Protein AF-A0AAQ0QBI9-F1 (afdb_monomer_lite)

Foldseek 3Di:
DPVVVVVVVVVVVVVVVVVVVVVCVVCVVVVVVLVVVVVVVLVVVVVVQVVLVVVQVVVVAQALQSSCVVCQVVCVVVVWHWDADPVRQKIWTWDQDPPRKIKIWIWGGHPPRHIIHIQLWMWIDRPPDIFTASSVVRDTD

Radius of gyration: 23.26 Å; chains: 1; bounding box: 52×44×61 Å

Structure (mmCIF, N/CA/C/O backbone):
data_AF-A0AAQ0QBI9-F1
#
_entry.id   AF-A0AAQ0QBI9-F1
#
loop_
_atom_site.group_PDB
_atom_site.id
_atom_site.type_symbol
_atom_site.label_atom_id
_atom_site.label_alt_id
_atom_site.label_comp_id
_atom_site.label_asym_id
_atom_site.label_entity_id
_atom_site.label_seq_id
_atom_site.pdbx_PDB_ins_code
_atom_site.Cartn_x
_atom_site.Cartn_y
_atom_site.Cartn_z
_atom_site.occupancy
_atom_site.B_iso_or_equiv
_atom_site.auth_seq_id
_atom_site.auth_comp_id
_atom_site.auth_asym_id
_atom_site.auth_atom_id
_atom_site.pdbx_PDB_model_num
ATOM 1 N N . MET A 1 1 ? 36.766 30.337 -40.807 1.00 45.50 1 MET A N 1
ATOM 2 C CA . MET A 1 1 ? 36.081 29.074 -41.157 1.00 45.50 1 MET A CA 1
ATOM 3 C C . MET A 1 1 ? 36.395 28.065 -40.069 1.00 45.50 1 MET A C 1
ATOM 5 O O . MET A 1 1 ? 37.566 27.779 -39.886 1.00 45.50 1 MET A O 1
ATOM 9 N N . ASN A 1 2 ? 35.382 27.595 -39.337 1.00 55.44 2 ASN A N 1
ATOM 10 C CA . ASN A 1 2 ? 35.500 26.587 -38.270 1.00 55.44 2 ASN A CA 1
ATOM 11 C C . ASN A 1 2 ? 34.724 25.311 -38.671 1.00 55.44 2 ASN A C 1
ATOM 13 O O . ASN A 1 2 ? 33.982 24.731 -37.891 1.00 55.44 2 ASN A O 1
ATOM 17 N N . GLN A 1 3 ? 34.821 24.926 -39.949 1.00 55.28 3 GLN A N 1
ATOM 18 C CA . GLN A 1 3 ? 34.010 23.854 -40.542 1.00 55.28 3 GLN A CA 1
ATOM 19 C C . GLN A 1 3 ? 34.305 22.480 -39.921 1.00 55.28 3 GLN A C 1
ATOM 21 O O . GLN A 1 3 ? 33.387 21.686 -39.747 1.00 55.28 3 GLN A O 1
ATOM 26 N N . THR A 1 4 ? 35.548 22.248 -39.494 1.00 60.09 4 THR A N 1
ATOM 27 C CA . THR A 1 4 ? 36.000 21.004 -38.854 1.00 60.09 4 THR A CA 1
ATOM 28 C C . THR A 1 4 ? 35.297 20.741 -37.519 1.00 60.09 4 THR A C 1
ATOM 30 O O . THR A 1 4 ? 34.936 19.610 -37.227 1.00 60.09 4 THR A O 1
ATOM 33 N N . THR A 1 5 ? 35.010 21.785 -36.734 1.00 73.56 5 THR A N 1
ATOM 34 C CA . THR A 1 5 ? 34.332 21.642 -35.433 1.00 73.56 5 THR A CA 1
ATOM 35 C C . THR A 1 5 ? 32.828 21.407 -35.572 1.00 73.56 5 THR A C 1
ATOM 37 O O . THR A 1 5 ? 32.230 20.758 -34.717 1.00 73.56 5 THR A O 1
ATOM 40 N N . ASP A 1 6 ? 32.200 21.910 -36.6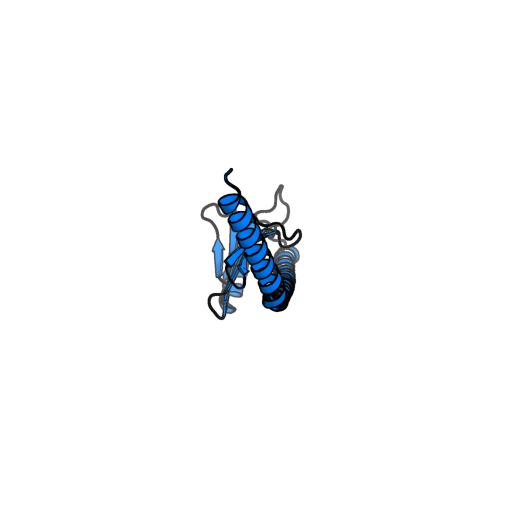38 1.00 81.06 6 ASP A N 1
ATOM 41 C CA . ASP A 1 6 ? 30.772 21.691 -36.890 1.00 81.06 6 ASP A CA 1
ATOM 42 C C . ASP A 1 6 ? 30.488 20.304 -37.479 1.00 81.06 6 ASP A C 1
ATOM 44 O O . ASP A 1 6 ? 29.453 19.713 -37.169 1.00 81.06 6 ASP A O 1
ATOM 48 N N . GLU A 1 7 ? 31.389 19.766 -38.299 1.00 85.81 7 GLU A N 1
ATOM 49 C CA . GLU A 1 7 ? 31.281 18.410 -38.845 1.00 85.81 7 GLU A CA 1
ATOM 50 C C . GLU A 1 7 ? 31.499 17.344 -37.761 1.00 85.81 7 GLU A C 1
ATOM 52 O O . GLU A 1 7 ? 30.648 16.472 -37.587 1.00 85.81 7 GLU A O 1
ATOM 57 N N . GLU A 1 8 ? 32.531 17.494 -36.923 1.00 86.44 8 GLU A N 1
ATOM 58 C CA . GLU A 1 8 ? 32.764 16.628 -35.756 1.00 86.44 8 GLU A CA 1
ATOM 59 C C . GLU A 1 8 ? 31.572 16.623 -34.784 1.00 86.44 8 GLU A C 1
ATOM 61 O O . GLU A 1 8 ? 31.177 15.577 -34.263 1.00 86.44 8 GLU A O 1
ATOM 66 N N . ARG A 1 9 ? 30.941 17.787 -34.563 1.00 86.94 9 ARG A N 1
ATOM 67 C CA . ARG A 1 9 ? 29.720 17.897 -33.746 1.00 86.94 9 ARG A CA 1
ATOM 68 C C . ARG A 1 9 ? 28.542 17.149 -34.365 1.00 86.94 9 ARG A C 1
ATOM 70 O O . ARG A 1 9 ? 27.788 16.511 -33.628 1.00 86.94 9 ARG A O 1
ATOM 77 N N . ARG A 1 10 ? 28.375 17.211 -35.691 1.00 89.94 10 ARG A N 1
ATOM 78 C CA . ARG A 1 10 ? 27.318 16.474 -36.404 1.00 89.94 10 ARG A CA 1
ATOM 79 C C . ARG A 1 10 ? 27.558 14.970 -36.357 1.00 89.94 10 ARG A C 1
ATOM 81 O O . ARG A 1 10 ? 26.618 14.235 -36.066 1.00 89.94 10 ARG A O 1
ATOM 88 N N . GLU A 1 11 ? 28.791 14.515 -36.573 1.00 91.88 11 GLU A N 1
ATOM 89 C CA . GLU A 1 11 ? 29.136 13.095 -36.458 1.00 91.88 11 GLU A CA 1
ATOM 90 C C . GLU A 1 11 ? 28.919 12.569 -35.039 1.00 91.88 11 GLU A C 1
ATOM 92 O O . GLU A 1 11 ? 28.316 11.510 -34.853 1.00 91.88 11 GLU A O 1
ATOM 97 N N . LEU A 1 12 ? 29.351 13.318 -34.021 1.00 92.62 12 LEU A N 1
ATOM 98 C CA . LEU A 1 12 ? 29.132 12.947 -32.627 1.00 92.62 12 LEU A CA 1
ATOM 99 C C . LEU A 1 12 ? 27.636 12.883 -32.291 1.00 92.62 12 LEU A C 1
ATOM 101 O O . LEU A 1 12 ? 27.202 11.954 -31.608 1.00 92.62 12 LEU A O 1
ATOM 105 N N . ALA A 1 13 ? 26.837 13.836 -32.780 1.00 93.62 13 ALA A N 1
ATOM 106 C CA . ALA A 1 13 ? 25.386 13.819 -32.609 1.00 93.62 13 ALA A CA 1
ATOM 107 C C . ALA A 1 13 ? 24.739 12.609 -33.304 1.00 93.62 13 ALA A C 1
ATOM 109 O O . ALA A 1 13 ? 23.883 11.954 -32.708 1.00 93.62 13 ALA A O 1
ATOM 110 N N . ALA A 1 14 ? 25.182 12.265 -34.517 1.00 94.31 14 ALA A N 1
ATOM 111 C CA . ALA A 1 14 ? 24.703 11.094 -35.248 1.00 94.31 14 ALA A CA 1
ATOM 112 C C . ALA A 1 14 ? 25.046 9.784 -34.518 1.00 94.31 14 ALA A C 1
ATOM 114 O O . ALA A 1 14 ? 24.166 8.946 -34.327 1.00 94.31 14 ALA A O 1
ATOM 115 N N . ARG A 1 15 ? 26.285 9.642 -34.021 1.00 94.19 15 ARG A N 1
ATOM 116 C CA . ARG A 1 15 ? 26.707 8.477 -33.222 1.00 94.19 15 ARG A CA 1
ATOM 117 C C . ARG A 1 15 ? 25.913 8.359 -31.923 1.00 94.19 15 ARG A C 1
ATOM 119 O O . ARG A 1 15 ? 25.461 7.272 -31.584 1.00 94.19 15 ARG A O 1
ATOM 126 N N . ARG A 1 16 ? 25.693 9.470 -31.210 1.00 94.00 16 ARG A N 1
ATOM 127 C CA . ARG A 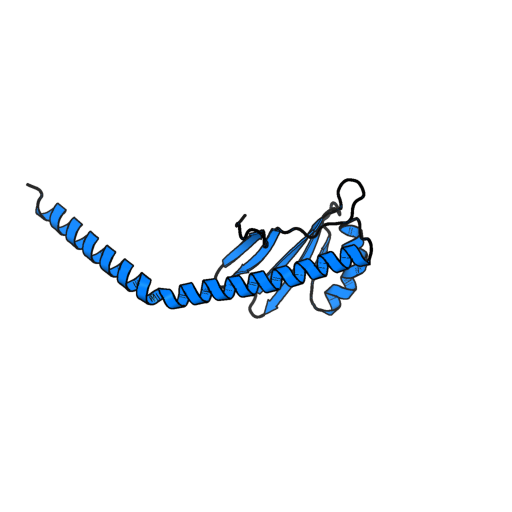1 16 ? 24.855 9.487 -29.997 1.00 94.00 16 ARG A CA 1
ATOM 128 C C . ARG A 1 16 ? 23.430 9.044 -30.297 1.00 94.00 16 ARG A C 1
ATOM 130 O O . ARG A 1 16 ? 22.893 8.231 -29.555 1.00 94.00 16 ARG A O 1
ATOM 137 N N . LYS A 1 17 ? 22.840 9.540 -31.388 1.00 95.25 17 LYS A N 1
ATOM 138 C CA . LYS A 1 17 ? 21.497 9.138 -31.812 1.00 95.25 17 LYS A CA 1
ATOM 139 C C . LYS A 1 17 ? 21.430 7.642 -32.121 1.00 95.25 17 LYS A C 1
ATOM 141 O O . LYS A 1 17 ? 20.543 6.973 -31.611 1.00 95.25 17 LYS A O 1
ATOM 146 N N . GLN A 1 18 ? 22.399 7.112 -32.868 1.00 95.19 18 GLN A N 1
ATOM 147 C CA . GLN A 1 18 ? 22.466 5.681 -33.167 1.00 95.19 18 GLN A CA 1
ATOM 148 C C . GLN A 1 18 ? 22.561 4.836 -31.888 1.00 95.19 18 GLN A C 1
ATOM 150 O O . GLN A 1 18 ? 21.814 3.875 -31.742 1.00 95.19 18 GLN A O 1
ATOM 155 N N . ILE A 1 19 ? 23.415 5.224 -30.933 1.00 94.94 19 ILE A N 1
ATOM 156 C CA . ILE A 1 19 ? 23.541 4.532 -29.640 1.00 94.94 19 ILE A CA 1
ATOM 157 C C . ILE A 1 19 ? 22.222 4.573 -28.857 1.00 94.94 19 ILE A C 1
ATOM 159 O O . ILE A 1 19 ? 21.837 3.571 -28.260 1.00 94.94 19 ILE A O 1
ATOM 163 N N . ILE A 1 20 ? 21.522 5.713 -28.849 1.00 93.06 20 ILE A N 1
ATOM 164 C CA . ILE A 1 20 ? 20.216 5.845 -28.189 1.00 93.06 20 ILE A CA 1
ATOM 165 C C . ILE A 1 20 ? 19.193 4.909 -28.839 1.00 93.06 20 ILE A C 1
ATOM 167 O O . ILE A 1 20 ? 18.525 4.168 -28.123 1.00 93.06 20 ILE A O 1
ATOM 171 N N . ASP A 1 21 ? 19.106 4.893 -30.170 1.00 94.75 21 ASP A N 1
ATOM 172 C CA . ASP A 1 21 ? 18.150 4.062 -30.909 1.00 94.75 21 ASP A CA 1
ATOM 173 C C . ASP A 1 21 ? 18.445 2.557 -30.737 1.00 94.75 21 ASP A C 1
ATOM 175 O O . ASP A 1 21 ? 17.527 1.746 -30.579 1.00 94.75 21 ASP A O 1
ATOM 179 N N . GLU A 1 22 ? 19.723 2.167 -30.739 1.00 94.81 22 GLU A N 1
ATOM 180 C CA . GLU A 1 22 ? 20.160 0.788 -30.488 1.00 94.81 22 GLU A CA 1
ATOM 181 C C . GLU A 1 22 ? 19.873 0.358 -29.047 1.00 94.81 22 GLU A C 1
ATOM 183 O O . GLU A 1 22 ? 19.312 -0.718 -28.827 1.00 94.81 22 GLU A O 1
ATOM 188 N N . ASN A 1 23 ? 20.190 1.206 -28.064 1.00 94.50 23 ASN A N 1
ATOM 189 C CA . ASN A 1 23 ? 19.892 0.931 -26.661 1.00 94.50 23 ASN A CA 1
ATOM 190 C C . ASN A 1 23 ? 18.383 0.863 -26.411 1.00 94.50 23 ASN A C 1
ATOM 192 O O . ASN A 1 23 ? 17.938 -0.047 -25.720 1.00 94.50 23 ASN A O 1
ATOM 196 N N . ALA A 1 24 ? 17.585 1.752 -27.007 1.00 92.69 24 ALA A N 1
ATOM 197 C CA . ALA A 1 24 ? 16.130 1.722 -26.880 1.00 92.69 24 ALA A CA 1
ATOM 198 C C . ALA A 1 24 ? 15.558 0.375 -27.347 1.00 92.69 24 ALA A C 1
ATOM 200 O O . ALA A 1 24 ? 14.772 -0.240 -26.633 1.00 92.69 24 ALA A O 1
ATOM 201 N N . LYS A 1 25 ? 16.016 -0.143 -28.495 1.00 94.12 25 LYS A N 1
ATOM 202 C CA . LYS A 1 25 ? 15.610 -1.473 -28.987 1.00 94.12 25 LYS A CA 1
ATOM 203 C C . LYS A 1 25 ? 16.115 -2.604 -28.097 1.00 94.12 25 LYS A C 1
ATOM 205 O O . LYS A 1 25 ? 15.382 -3.553 -27.840 1.00 94.12 25 LYS A O 1
ATOM 210 N N . LYS A 1 26 ? 17.364 -2.511 -27.635 1.00 94.88 26 LYS A N 1
ATOM 211 C CA . LYS A 1 26 ? 17.997 -3.530 -26.791 1.00 94.88 26 LYS A CA 1
ATOM 212 C C . LYS A 1 26 ? 17.316 -3.657 -25.427 1.00 94.88 26 LYS A C 1
ATOM 214 O O . LYS A 1 26 ? 17.192 -4.768 -24.922 1.00 94.88 26 LYS A O 1
ATOM 219 N N . PHE A 1 27 ? 16.894 -2.539 -24.840 1.00 94.88 27 PHE A N 1
ATOM 220 C CA . PHE A 1 27 ? 16.282 -2.497 -23.513 1.00 94.88 27 PHE A CA 1
ATOM 221 C C . PHE A 1 27 ? 14.751 -2.518 -23.533 1.00 94.88 27 PHE A C 1
ATOM 223 O O . PHE A 1 27 ? 14.169 -2.718 -22.472 1.00 94.88 27 PHE A O 1
ATOM 230 N N . ALA A 1 28 ? 14.093 -2.387 -24.691 1.00 95.25 28 ALA A N 1
ATOM 231 C CA . ALA A 1 28 ? 12.631 -2.454 -24.789 1.00 95.25 28 ALA A CA 1
ATOM 232 C C . ALA A 1 28 ? 12.022 -3.676 -24.064 1.00 95.25 28 ALA A C 1
ATOM 234 O O . ALA A 1 28 ? 11.142 -3.460 -23.236 1.00 95.25 28 ALA A O 1
ATOM 235 N N . PRO A 1 29 ? 12.536 -4.917 -24.219 1.00 96.19 29 PRO A N 1
ATOM 236 C CA . PRO A 1 29 ? 11.978 -6.065 -23.497 1.00 96.19 29 PRO A CA 1
ATOM 237 C C . PRO A 1 29 ? 12.115 -5.964 -21.972 1.00 96.19 29 PRO A C 1
ATOM 239 O O . PRO A 1 29 ? 11.245 -6.427 -21.241 1.00 96.19 29 PRO A O 1
ATOM 242 N N . LEU A 1 30 ? 13.204 -5.359 -21.481 1.00 93.88 30 LEU A N 1
ATOM 243 C CA . LEU A 1 30 ? 13.400 -5.133 -20.048 1.00 93.88 30 LEU A CA 1
ATOM 244 C C . LEU A 1 30 ? 12.418 -4.078 -19.528 1.00 93.88 30 LEU A C 1
ATOM 246 O O . LEU A 1 30 ? 11.853 -4.257 -18.456 1.00 93.88 30 LEU A O 1
ATOM 250 N N . LEU A 1 31 ? 12.196 -3.004 -20.288 1.00 92.75 31 LEU A N 1
ATOM 251 C CA . LEU A 1 31 ? 11.228 -1.965 -19.935 1.00 92.75 31 LEU A CA 1
ATOM 252 C C . LEU A 1 31 ? 9.796 -2.515 -19.911 1.00 92.75 31 LEU A C 1
ATOM 254 O O . LEU A 1 31 ? 9.062 -2.232 -18.967 1.00 92.75 31 LEU A O 1
ATOM 258 N N . ASP A 1 32 ? 9.432 -3.346 -20.890 1.00 96.12 32 ASP A N 1
ATOM 259 C CA . ASP A 1 32 ? 8.131 -4.023 -20.933 1.00 96.12 32 ASP A CA 1
ATOM 260 C C . ASP A 1 32 ? 7.956 -4.960 -19.728 1.00 96.12 32 ASP A C 1
ATOM 262 O O . ASP A 1 32 ? 6.918 -4.935 -19.065 1.00 96.12 32 ASP A O 1
ATOM 266 N N . TYR A 1 33 ? 8.994 -5.737 -19.395 1.00 95.44 33 TYR A N 1
ATOM 267 C CA . TYR A 1 33 ? 9.010 -6.587 -18.202 1.00 95.44 33 TYR A CA 1
ATOM 268 C C . TYR A 1 33 ? 8.821 -5.773 -16.917 1.00 95.44 33 TYR A C 1
ATOM 270 O O . TYR A 1 33 ? 7.972 -6.112 -16.097 1.00 95.44 33 TYR A O 1
ATOM 278 N N . MET A 1 34 ? 9.567 -4.677 -16.750 1.00 93.75 34 MET A N 1
ATOM 279 C CA . MET A 1 34 ? 9.462 -3.811 -15.572 1.00 93.75 34 MET A CA 1
ATOM 280 C C . MET A 1 34 ? 8.068 -3.189 -15.443 1.00 93.75 34 MET A C 1
ATOM 282 O O . MET A 1 34 ? 7.514 -3.140 -14.346 1.00 93.75 34 MET A O 1
ATOM 286 N N . ALA A 1 35 ? 7.480 -2.740 -16.556 1.00 93.62 35 ALA A N 1
ATOM 287 C CA . ALA A 1 35 ? 6.135 -2.176 -16.567 1.00 93.62 35 ALA A CA 1
ATOM 288 C C . ALA A 1 35 ? 5.075 -3.221 -16.186 1.00 93.62 35 ALA A C 1
ATOM 290 O O . ALA A 1 35 ? 4.181 -2.930 -15.387 1.00 93.62 35 ALA A O 1
ATOM 291 N N . GLN A 1 36 ? 5.191 -4.440 -16.721 1.00 96.25 36 GLN A N 1
ATOM 292 C CA . GLN A 1 36 ? 4.281 -5.536 -16.401 1.00 96.25 36 GLN A CA 1
ATOM 293 C C . GLN A 1 36 ? 4.420 -5.976 -14.939 1.00 96.25 36 GLN A C 1
ATOM 295 O O . GLN A 1 36 ? 3.411 -6.071 -14.244 1.00 96.25 36 GLN A O 1
ATOM 300 N N . HIS A 1 37 ? 5.650 -6.157 -14.452 1.00 94.25 37 HIS A N 1
ATOM 301 C CA . HIS A 1 37 ? 5.921 -6.500 -13.057 1.00 94.25 37 HIS A CA 1
ATOM 302 C C . HIS A 1 37 ? 5.306 -5.469 -12.109 1.00 94.25 37 HIS A C 1
ATOM 304 O O . HIS A 1 37 ? 4.527 -5.815 -11.227 1.00 94.25 37 HIS A O 1
ATOM 310 N N . ARG A 1 38 ? 5.568 -4.176 -12.344 1.00 94.75 38 ARG A N 1
ATOM 311 C CA . ARG A 1 38 ? 5.003 -3.102 -11.519 1.00 94.75 38 ARG A CA 1
ATOM 312 C C . ARG A 1 38 ? 3.475 -3.111 -11.531 1.00 94.75 38 ARG A C 1
ATOM 314 O O . ARG A 1 38 ? 2.857 -2.882 -10.495 1.00 94.75 38 ARG A O 1
ATOM 321 N N . LYS A 1 39 ? 2.847 -3.387 -12.678 1.00 95.88 39 LYS A N 1
ATOM 322 C CA . LYS A 1 39 ? 1.386 -3.508 -12.766 1.00 95.88 39 LYS A CA 1
ATOM 323 C C . LYS A 1 39 ? 0.860 -4.641 -11.879 1.00 95.88 39 LYS A C 1
ATOM 325 O O . LYS A 1 39 ? -0.106 -4.426 -11.151 1.00 95.88 39 LYS A O 1
ATOM 330 N N . GLU A 1 40 ? 1.495 -5.809 -11.919 1.00 95.62 40 GLU A N 1
ATOM 331 C CA . GLU A 1 40 ? 1.123 -6.973 -11.103 1.00 95.62 40 GLU A CA 1
ATOM 332 C C . GLU A 1 40 ? 1.323 -6.710 -9.604 1.00 95.62 40 GLU A C 1
ATOM 334 O O . GLU A 1 40 ? 0.424 -6.997 -8.809 1.00 95.62 40 GLU A O 1
ATOM 339 N N . THR A 1 41 ? 2.441 -6.080 -9.224 1.00 94.94 41 THR A N 1
ATOM 340 C CA . THR A 1 41 ? 2.701 -5.645 -7.844 1.00 94.94 41 THR A CA 1
ATOM 341 C C . THR A 1 41 ? 1.601 -4.705 -7.351 1.00 94.94 41 THR A C 1
ATOM 343 O O . THR A 1 41 ? 0.979 -4.971 -6.324 1.00 94.94 41 THR A O 1
ATOM 346 N N . LEU A 1 42 ? 1.272 -3.656 -8.114 1.00 96.81 42 LEU A N 1
ATOM 347 C CA . LEU A 1 42 ? 0.222 -2.700 -7.738 1.00 96.81 42 LEU A CA 1
ATOM 348 C C . LEU A 1 42 ? -1.164 -3.354 -7.646 1.00 96.81 42 LEU A C 1
ATOM 350 O O . LEU A 1 42 ? -1.967 -2.989 -6.788 1.00 96.81 42 LEU A O 1
ATOM 354 N N . GLU A 1 43 ? -1.476 -4.327 -8.506 1.00 98.00 43 GLU A N 1
ATOM 355 C CA . GLU A 1 43 ? -2.722 -5.092 -8.401 1.00 98.00 43 GLU A CA 1
ATOM 356 C C . GLU A 1 43 ? -2.796 -5.907 -7.107 1.00 98.00 43 GLU A C 1
ATOM 358 O O . GLU A 1 43 ? -3.861 -5.961 -6.486 1.00 98.00 43 GLU A O 1
ATOM 363 N N . LEU A 1 44 ? -1.691 -6.521 -6.681 1.00 96.75 44 LEU A N 1
ATOM 364 C CA . LEU A 1 44 ? -1.640 -7.248 -5.417 1.00 96.75 44 LEU A CA 1
ATOM 365 C C . LEU A 1 44 ? -1.754 -6.298 -4.219 1.00 96.75 44 LEU A C 1
ATOM 367 O O . LEU A 1 44 ? -2.526 -6.575 -3.298 1.00 96.75 44 LEU A O 1
ATOM 371 N N . MET A 1 45 ? -1.079 -5.149 -4.272 1.00 97.50 45 MET A N 1
ATOM 372 C CA . MET A 1 45 ? -1.160 -4.127 -3.228 1.00 97.50 45 MET A CA 1
ATOM 373 C C . MET A 1 45 ? -2.588 -3.604 -3.046 1.00 97.50 45 MET A C 1
ATOM 375 O O . MET A 1 45 ? -3.080 -3.510 -1.924 1.00 97.50 45 MET A O 1
ATOM 379 N N . ARG A 1 46 ? -3.321 -3.369 -4.144 1.00 98.56 46 ARG A N 1
ATOM 380 C CA . ARG A 1 46 ? -4.748 -2.994 -4.088 1.00 98.56 46 ARG A CA 1
ATOM 381 C C . ARG A 1 46 ? -5.617 -4.064 -3.427 1.00 98.56 46 ARG A C 1
ATOM 383 O O . ARG A 1 46 ? -6.567 -3.723 -2.730 1.00 98.56 46 ARG A O 1
ATOM 390 N N . ARG A 1 47 ? -5.314 -5.355 -3.621 1.00 98.44 47 ARG A N 1
ATOM 391 C CA . ARG A 1 47 ? -6.041 -6.446 -2.942 1.00 98.44 47 ARG A CA 1
ATOM 392 C C . ARG A 1 47 ? -5.764 -6.451 -1.440 1.00 98.44 47 ARG A C 1
ATOM 394 O O . ARG A 1 47 ? -6.696 -6.654 -0.668 1.00 98.44 47 ARG A O 1
ATOM 401 N N . ARG A 1 48 ? -4.512 -6.219 -1.028 1.00 97.69 48 ARG A N 1
ATOM 402 C CA . ARG A 1 48 ? -4.148 -6.109 0.395 1.00 97.69 48 ARG A CA 1
ATOM 403 C C . ARG A 1 48 ? -4.787 -4.884 1.043 1.00 97.69 48 ARG A C 1
ATOM 405 O O . ARG A 1 48 ? -5.399 -5.027 2.095 1.00 97.69 48 ARG A O 1
ATOM 412 N N . HIS A 1 49 ? -4.737 -3.730 0.377 1.00 98.50 49 HIS A N 1
ATOM 413 C CA . HIS A 1 49 ? -5.439 -2.512 0.796 1.00 98.50 49 HIS A CA 1
ATOM 414 C C . HIS A 1 49 ? -6.930 -2.785 1.029 1.00 98.50 49 HIS A C 1
ATOM 416 O O . HIS A 1 49 ? -7.417 -2.587 2.140 1.00 98.50 49 HIS A O 1
ATOM 422 N N . ALA A 1 50 ? -7.618 -3.364 0.039 1.00 98.62 50 ALA A N 1
ATOM 423 C CA . ALA A 1 50 ? -9.034 -3.707 0.157 1.00 98.62 50 ALA A CA 1
ATOM 424 C C . ALA A 1 50 ? -9.318 -4.675 1.319 1.00 98.62 50 ALA A C 1
ATOM 426 O O . ALA A 1 50 ? -10.317 -4.518 2.018 1.00 98.62 50 ALA A O 1
ATOM 427 N N . TYR A 1 51 ? -8.434 -5.649 1.560 1.00 98.50 51 TYR A N 1
ATOM 428 C CA . TYR A 1 51 ? -8.538 -6.548 2.710 1.00 98.50 51 TYR A CA 1
ATOM 429 C C . TYR A 1 51 ? -8.412 -5.797 4.044 1.00 98.50 51 TYR A C 1
ATOM 431 O O . TYR A 1 51 ? -9.221 -6.010 4.944 1.00 98.50 51 TYR A O 1
ATOM 439 N N . TYR A 1 52 ? -7.454 -4.879 4.181 1.00 98.50 52 TYR A N 1
ATOM 440 C CA . TYR A 1 52 ? -7.313 -4.066 5.393 1.00 98.50 52 TYR A CA 1
ATOM 441 C C . TYR A 1 52 ? -8.518 -3.140 5.609 1.00 98.50 52 TYR A C 1
ATOM 443 O O . TYR A 1 52 ? -9.013 -3.030 6.730 1.00 98.50 52 TYR A O 1
ATOM 451 N N . THR A 1 53 ? -9.056 -2.546 4.540 1.00 98.62 53 THR A N 1
ATOM 452 C CA . THR A 1 53 ? -10.305 -1.769 4.593 1.00 98.62 53 THR A CA 1
ATOM 453 C C . THR A 1 53 ? -11.489 -2.634 5.022 1.00 98.62 53 THR A C 1
ATOM 455 O O . THR A 1 53 ? -12.330 -2.190 5.808 1.00 98.62 53 THR A O 1
ATOM 458 N N . GLN A 1 54 ? -11.552 -3.882 4.552 1.00 98.62 54 GLN A N 1
ATOM 459 C CA . GLN A 1 54 ? -12.578 -4.824 4.980 1.00 98.62 54 GLN A CA 1
ATOM 460 C C . GLN A 1 54 ? -12.460 -5.128 6.480 1.00 98.62 54 GLN A C 1
ATOM 462 O O . GLN A 1 54 ? -13.470 -5.077 7.172 1.00 98.62 54 GLN A O 1
ATOM 467 N N . LEU A 1 55 ? -11.252 -5.370 7.007 1.00 98.50 55 LEU A N 1
ATOM 468 C CA . LEU A 1 55 ? -11.048 -5.586 8.447 1.00 98.50 55 LEU A CA 1
ATOM 469 C C . LEU A 1 55 ? -11.569 -4.413 9.288 1.00 98.50 55 LEU A C 1
ATOM 471 O O . LEU A 1 55 ? -12.232 -4.631 10.299 1.00 98.50 55 LEU A O 1
ATOM 475 N N . ILE A 1 56 ? -11.301 -3.180 8.852 1.00 98.56 56 ILE A N 1
ATOM 476 C CA . ILE A 1 56 ? -11.816 -1.968 9.501 1.00 98.56 56 ILE A CA 1
ATOM 477 C C . ILE A 1 56 ? -13.346 -1.940 9.475 1.00 98.56 56 ILE A C 1
ATOM 479 O O . ILE A 1 56 ? -13.970 -1.696 10.504 1.00 98.56 56 ILE A O 1
ATOM 483 N N . THR A 1 57 ? -13.941 -2.200 8.309 1.00 98.31 57 THR A N 1
ATOM 484 C CA . THR A 1 57 ? -15.394 -2.125 8.108 1.00 98.31 57 THR A CA 1
ATOM 485 C C . THR A 1 57 ? -16.125 -3.195 8.915 1.00 98.31 57 THR A C 1
ATOM 487 O O . THR A 1 57 ? -17.058 -2.879 9.647 1.00 98.31 57 THR A O 1
ATOM 490 N N . ASP A 1 58 ? -15.674 -4.447 8.831 1.00 98.38 58 ASP A N 1
ATOM 491 C CA . ASP A 1 58 ? -16.308 -5.598 9.481 1.00 98.38 58 ASP A CA 1
ATOM 492 C C . ASP A 1 58 ? -16.261 -5.496 11.016 1.00 98.38 58 ASP A C 1
ATOM 494 O O . ASP A 1 58 ? -17.140 -6.020 11.702 1.00 98.38 58 ASP A O 1
ATOM 498 N N . ALA A 1 59 ? -15.239 -4.830 11.564 1.00 98.00 59 ALA A N 1
ATOM 499 C CA . ALA A 1 59 ? -15.069 -4.627 13.001 1.00 98.00 59 ALA A CA 1
ATOM 500 C C . ALA A 1 59 ? -15.436 -3.210 13.483 1.00 98.00 59 ALA A C 1
ATOM 502 O O . ALA A 1 59 ? -15.201 -2.910 14.655 1.00 98.00 59 ALA A O 1
ATOM 503 N N . GLU A 1 60 ? -15.994 -2.366 12.606 1.00 97.88 60 GLU A N 1
ATOM 504 C CA . GLU A 1 60 ? -16.382 -0.972 12.877 1.00 97.88 60 GLU A CA 1
ATOM 505 C C . GLU A 1 60 ? -15.269 -0.141 13.554 1.00 97.88 60 GLU A C 1
ATOM 507 O O . GLU A 1 60 ? -15.515 0.627 14.484 1.00 97.88 60 GLU A O 1
ATOM 512 N N . ILE A 1 61 ? -14.023 -0.307 13.096 1.00 98.31 61 ILE A N 1
ATOM 513 C CA . ILE A 1 61 ? -12.844 0.359 13.668 1.00 98.31 61 ILE A CA 1
ATOM 514 C C . ILE A 1 61 ? -12.848 1.850 13.326 1.00 98.31 61 ILE A C 1
ATOM 516 O O . ILE A 1 61 ? -12.947 2.218 12.155 1.00 98.31 61 ILE A O 1
ATOM 520 N N . LYS A 1 62 ? -12.675 2.712 14.332 1.00 97.75 62 LYS A N 1
ATOM 521 C CA . LYS A 1 62 ? -12.680 4.176 14.170 1.00 97.75 62 LYS A CA 1
ATOM 522 C C . LYS A 1 62 ? -11.297 4.811 14.244 1.00 97.75 62 LYS A C 1
ATOM 524 O O . LYS A 1 62 ? -11.091 5.884 13.683 1.00 97.75 62 LYS A O 1
ATOM 529 N N . THR A 1 63 ? -10.350 4.172 14.929 1.00 98.25 63 THR A N 1
ATOM 530 C CA . THR A 1 63 ? -9.013 4.745 15.157 1.00 98.25 63 THR A CA 1
ATOM 531 C C . THR A 1 63 ? -7.881 3.807 14.758 1.00 98.25 63 THR A C 1
ATOM 533 O O . THR A 1 63 ? -8.021 2.579 14.761 1.00 98.25 63 THR A O 1
ATOM 536 N N . ALA A 1 64 ? -6.719 4.390 14.466 1.00 98.19 64 ALA A N 1
ATOM 537 C CA . ALA A 1 64 ? -5.489 3.648 14.224 1.00 98.19 64 ALA A CA 1
ATOM 538 C C . ALA A 1 64 ? -5.055 2.836 15.460 1.00 98.19 64 ALA A C 1
ATOM 540 O O . ALA A 1 64 ? -4.554 1.717 15.323 1.00 98.19 64 ALA A O 1
ATOM 541 N N . GLU A 1 65 ? -5.281 3.366 16.668 1.00 98.38 65 GLU A N 1
ATOM 542 C CA . GLU A 1 65 ? -5.028 2.651 17.925 1.00 98.38 65 GLU A CA 1
ATOM 543 C C . GLU A 1 65 ? -5.918 1.409 18.060 1.00 98.38 65 GLU A C 1
ATOM 545 O O . GLU A 1 65 ? -5.414 0.328 18.361 1.00 98.38 65 GLU A O 1
ATOM 550 N N . GLU A 1 66 ? -7.219 1.522 17.778 1.00 98.31 66 GLU A N 1
ATOM 551 C CA . GLU A 1 66 ? -8.137 0.377 17.795 1.00 98.31 66 GLU A CA 1
ATOM 552 C C . GLU A 1 66 ? -7.731 -0.701 16.785 1.00 98.31 66 GLU A C 1
ATOM 554 O O . GLU A 1 66 ? -7.750 -1.891 17.118 1.00 98.31 66 GLU A O 1
ATOM 559 N N . PHE A 1 67 ? -7.330 -0.299 15.573 1.00 98.62 67 PHE A N 1
ATOM 560 C CA . PHE A 1 67 ? -6.819 -1.226 14.563 1.00 98.62 67 PHE A CA 1
ATOM 561 C C . PHE A 1 67 ? -5.585 -1.977 15.081 1.00 98.62 67 PHE A C 1
ATOM 563 O O . PHE A 1 67 ? -5.538 -3.210 15.043 1.00 98.62 67 PHE A O 1
ATOM 570 N N . TYR A 1 68 ? -4.605 -1.240 15.611 1.00 98.69 68 TYR A N 1
ATOM 571 C CA . TYR A 1 68 ? -3.378 -1.808 16.162 1.00 98.69 68 TYR A CA 1
ATOM 572 C C . TYR A 1 68 ? -3.670 -2.794 17.298 1.00 98.69 68 TYR A C 1
ATOM 574 O O . TYR A 1 68 ? -3.234 -3.945 17.246 1.00 98.69 68 TYR A O 1
ATOM 582 N N . GLU A 1 69 ? -4.438 -2.375 18.306 1.00 98.44 69 GLU A N 1
ATOM 583 C CA . GLU A 1 69 ? -4.736 -3.194 19.483 1.00 98.44 69 GLU A CA 1
ATOM 584 C C . GLU A 1 69 ? -5.485 -4.478 19.118 1.00 98.44 69 GLU A C 1
ATOM 586 O O . GLU A 1 69 ? -5.220 -5.540 19.687 1.00 98.44 69 GLU A O 1
ATOM 591 N N . ARG A 1 70 ? -6.390 -4.400 18.137 1.00 98.44 70 ARG A N 1
ATOM 592 C CA . ARG A 1 70 ? -7.189 -5.546 17.705 1.00 98.44 70 ARG A CA 1
ATOM 593 C C . ARG A 1 70 ? -6.401 -6.548 16.868 1.00 98.44 70 ARG A C 1
ATOM 595 O O . ARG A 1 70 ? -6.619 -7.752 17.012 1.00 98.44 70 ARG A O 1
ATOM 602 N N . TYR A 1 71 ? -5.515 -6.073 15.994 1.00 98.31 71 TYR A N 1
ATOM 603 C CA . TYR A 1 71 ? -4.911 -6.912 14.957 1.00 98.31 71 TYR A CA 1
ATOM 604 C C . TYR A 1 71 ? -3.417 -7.196 15.131 1.00 98.31 71 TYR A C 1
ATOM 606 O O . TYR A 1 71 ? -2.923 -8.093 14.447 1.00 98.31 71 TYR A O 1
ATOM 614 N N . ARG A 1 72 ? -2.694 -6.532 16.049 1.00 97.69 72 ARG A N 1
ATOM 615 C CA . ARG A 1 72 ? -1.230 -6.701 16.184 1.00 97.69 72 ARG A CA 1
ATOM 616 C C . ARG A 1 72 ? -0.781 -8.155 16.339 1.00 97.69 72 ARG A C 1
ATOM 618 O O . ARG A 1 72 ? 0.146 -8.571 15.657 1.00 97.69 72 ARG A O 1
ATOM 625 N N . GLU A 1 73 ? -1.466 -8.944 17.167 1.00 97.69 73 GLU A N 1
ATOM 626 C CA . GLU A 1 73 ? -1.103 -10.348 17.400 1.00 97.69 73 GLU A CA 1
ATOM 627 C C . GLU A 1 73 ? -1.432 -11.194 16.168 1.00 97.69 73 GLU A C 1
ATOM 629 O O . GLU A 1 73 ? -0.661 -12.064 15.772 1.00 97.69 73 GLU A O 1
ATOM 634 N N . HIS A 1 74 ? -2.564 -10.905 15.518 1.00 96.75 74 HIS A N 1
ATOM 635 C CA . HIS A 1 74 ? -2.987 -11.614 14.317 1.00 96.75 74 HIS A CA 1
ATOM 636 C C . HIS A 1 74 ? -2.024 -11.392 13.152 1.00 96.75 74 HIS A C 1
ATOM 638 O O . HIS A 1 74 ? -1.635 -12.347 12.491 1.00 96.75 74 HIS A O 1
ATOM 644 N N . PHE A 1 75 ? -1.604 -10.148 12.929 1.00 97.62 75 PHE A N 1
ATOM 645 C CA . PHE A 1 75 ? -0.656 -9.792 11.877 1.00 97.62 75 PHE A C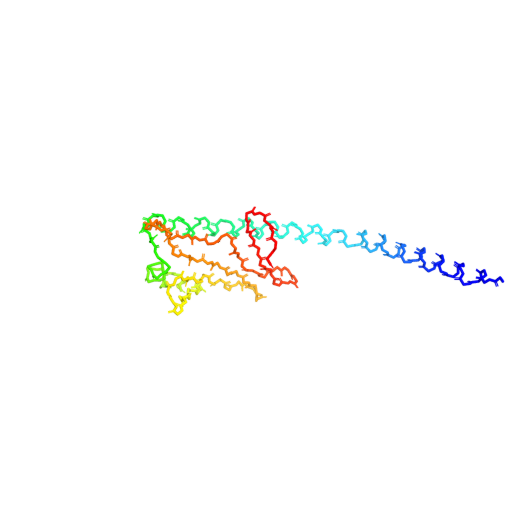A 1
ATOM 646 C C . PHE A 1 75 ? 0.737 -10.354 12.173 1.00 97.62 75 PHE A C 1
ATOM 648 O O . PHE A 1 75 ? 1.367 -10.924 11.279 1.00 97.62 75 PHE A O 1
ATOM 655 N N . LEU A 1 76 ? 1.171 -10.303 13.438 1.00 96.38 76 LEU A N 1
ATOM 656 C CA . LEU A 1 76 ? 2.457 -10.851 13.862 1.00 96.38 76 LEU A CA 1
ATOM 657 C C . LEU A 1 76 ? 2.563 -12.362 13.605 1.00 96.38 76 LEU A C 1
ATOM 659 O O . LEU A 1 76 ? 3.632 -12.829 13.214 1.00 96.38 76 LEU A O 1
ATOM 663 N N . MET A 1 77 ? 1.467 -13.123 13.749 1.00 96.88 77 MET A N 1
ATOM 664 C CA . MET A 1 77 ? 1.446 -14.559 13.419 1.00 96.88 77 MET A CA 1
ATOM 665 C C . MET A 1 77 ? 1.792 -14.854 11.952 1.00 96.88 77 MET A C 1
ATOM 667 O O . MET A 1 77 ? 2.286 -15.941 11.657 1.00 96.88 77 MET A O 1
ATOM 671 N N . TYR A 1 78 ? 1.572 -13.899 11.048 1.00 93.88 78 TYR A N 1
ATOM 672 C CA . TYR A 1 78 ? 1.926 -14.005 9.630 1.00 93.88 78 TYR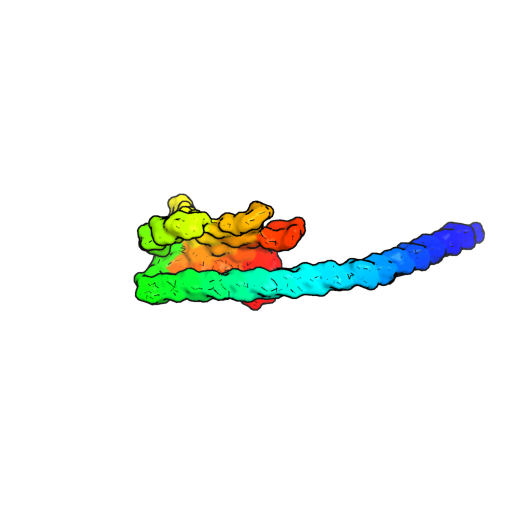 A CA 1
ATOM 673 C C . TYR A 1 78 ? 3.215 -13.254 9.274 1.00 93.88 78 TYR A C 1
ATOM 675 O O . TYR A 1 78 ? 3.499 -13.052 8.098 1.00 93.88 78 TYR A O 1
ATOM 683 N N . GLY A 1 79 ? 3.995 -12.821 10.271 1.00 94.00 79 GLY A N 1
ATOM 684 C CA . GLY A 1 79 ? 5.234 -12.069 10.059 1.00 94.00 79 GLY A CA 1
ATOM 685 C C . GLY A 1 79 ? 5.028 -10.605 9.657 1.00 94.00 79 GLY A C 1
ATOM 686 O O . GLY A 1 79 ? 6.002 -9.924 9.347 1.00 94.00 79 GLY A O 1
ATOM 687 N N . ILE A 1 80 ? 3.791 -10.101 9.698 1.00 97.00 80 ILE A N 1
ATOM 688 C CA . ILE A 1 80 ? 3.466 -8.712 9.367 1.00 97.00 80 ILE A CA 1
ATOM 689 C C . ILE A 1 80 ? 3.575 -7.869 10.637 1.00 97.00 80 ILE A C 1
ATOM 691 O O . ILE A 1 80 ? 2.969 -8.181 11.665 1.00 97.00 80 ILE A O 1
ATOM 695 N N . LYS A 1 81 ? 4.347 -6.784 10.582 1.00 97.25 81 LYS A N 1
ATOM 696 C CA . LYS A 1 81 ? 4.581 -5.915 11.738 1.00 97.25 81 LYS A CA 1
ATOM 697 C C . LYS A 1 81 ? 3.628 -4.731 11.694 1.00 97.25 81 LYS A C 1
ATOM 699 O O . LYS A 1 81 ? 3.682 -3.927 10.768 1.00 97.25 81 LYS A O 1
ATOM 704 N N . LEU A 1 82 ? 2.802 -4.590 12.726 1.00 98.38 82 LEU A N 1
ATOM 705 C CA . LEU A 1 82 ? 2.073 -3.349 12.967 1.00 98.38 82 LEU A CA 1
ATOM 706 C C . LEU A 1 82 ? 2.894 -2.426 13.865 1.00 98.38 82 LEU A C 1
ATOM 708 O O . LEU A 1 82 ? 3.497 -2.888 14.836 1.00 98.38 82 LEU A O 1
ATOM 712 N N . LYS A 1 83 ? 2.898 -1.124 13.573 1.00 97.81 83 LYS A N 1
ATOM 713 C CA . LYS A 1 83 ? 3.532 -0.119 14.434 1.00 97.81 83 LYS A CA 1
ATOM 714 C C . LYS A 1 83 ? 2.632 1.099 14.578 1.00 97.81 83 LYS A C 1
ATOM 716 O O . LYS A 1 83 ? 2.392 1.827 13.620 1.00 97.81 83 LYS A O 1
ATOM 721 N N . LEU A 1 84 ? 2.178 1.332 15.803 1.00 98.38 84 LEU A N 1
ATO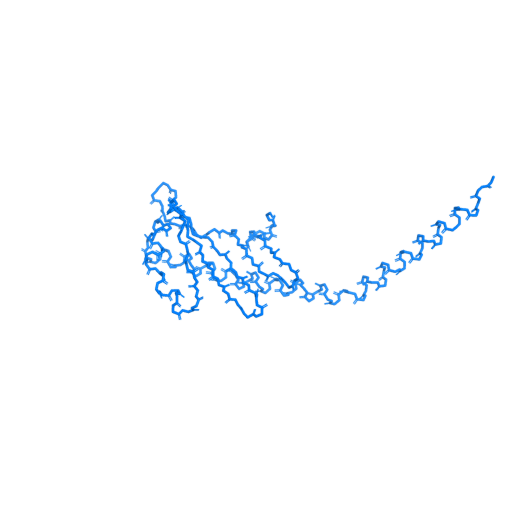M 722 C CA . LEU A 1 84 ? 1.432 2.527 16.170 1.00 98.38 84 LEU A CA 1
ATOM 723 C C . LEU A 1 84 ? 2.390 3.714 16.355 1.00 98.38 84 LEU A C 1
ATOM 725 O O . LEU A 1 84 ? 3.467 3.568 16.938 1.00 98.38 84 LEU A O 1
ATOM 729 N N . SER A 1 85 ? 2.009 4.883 15.848 1.00 97.06 85 SER A N 1
ATOM 730 C CA . SER A 1 85 ? 2.729 6.138 16.053 1.00 97.06 85 SER A CA 1
ATOM 731 C C . SER A 1 85 ? 2.615 6.627 17.501 1.00 97.06 85 SER A C 1
ATOM 733 O O . SER A 1 85 ? 1.646 6.338 18.201 1.00 97.06 85 SER A O 1
ATOM 735 N N . ASP A 1 86 ? 3.562 7.458 17.942 1.00 96.81 86 ASP A N 1
ATOM 736 C CA . ASP A 1 86 ? 3.565 8.004 19.310 1.00 96.81 86 ASP A CA 1
ATOM 737 C C . ASP A 1 86 ? 2.311 8.840 19.623 1.00 96.81 86 ASP A C 1
ATOM 739 O O . ASP A 1 86 ? 1.828 8.860 20.754 1.00 96.81 86 ASP A O 1
ATOM 743 N N . ASN A 1 87 ? 1.762 9.526 18.612 1.00 95.19 87 ASN A N 1
ATOM 744 C CA . ASN A 1 87 ? 0.527 10.302 18.738 1.00 95.19 87 ASN A CA 1
ATOM 745 C C . ASN A 1 87 ? -0.748 9.454 18.588 1.00 95.19 87 ASN A C 1
ATOM 747 O O . ASN A 1 87 ? -1.837 10.013 18.701 1.00 95.19 87 ASN A O 1
ATOM 751 N N . LYS A 1 88 ? -0.606 8.143 18.340 1.00 95.19 88 LYS A N 1
ATOM 752 C CA . LYS A 1 88 ? -1.674 7.141 18.206 1.00 95.19 88 LYS A CA 1
ATOM 753 C C . LYS A 1 88 ? -2.662 7.351 17.055 1.00 95.19 88 LYS A C 1
ATOM 755 O O . LYS A 1 88 ? -3.652 6.636 16.979 1.00 95.19 88 LYS A O 1
ATOM 760 N N . LYS A 1 89 ? -2.378 8.291 16.151 1.00 95.19 89 LYS A N 1
ATOM 761 C CA . LYS A 1 89 ? -3.244 8.632 15.007 1.00 95.19 89 LYS A CA 1
ATOM 762 C C . LYS A 1 89 ? -2.892 7.907 13.711 1.00 95.19 89 LYS A C 1
ATOM 764 O O . LYS A 1 89 ? -3.539 8.123 12.694 1.00 95.19 89 LYS A O 1
ATOM 769 N N . TRP A 1 90 ? -1.821 7.118 13.729 1.00 96.75 90 TRP A N 1
ATOM 770 C CA . TRP A 1 90 ? -1.323 6.398 12.567 1.00 96.75 90 TRP A CA 1
ATOM 771 C C . TRP A 1 90 ? -0.815 5.021 12.975 1.00 96.75 90 TRP A C 1
ATOM 773 O O . TRP A 1 90 ? -0.023 4.902 13.910 1.00 96.75 90 TRP A O 1
ATOM 783 N N . CYS A 1 91 ? -1.213 3.985 12.248 1.00 98.38 91 CYS A N 1
ATOM 784 C CA . CYS A 1 91 ? -0.673 2.641 12.396 1.00 98.38 91 CYS A CA 1
ATOM 785 C C . CYS A 1 91 ? -0.088 2.190 11.059 1.00 98.38 91 CYS A C 1
ATOM 787 O O . CYS A 1 91 ? -0.816 2.075 10.077 1.00 98.38 91 CYS A O 1
ATOM 789 N N . SER A 1 92 ? 1.213 1.901 11.014 1.00 98.06 92 SER A N 1
ATOM 790 C CA . SER A 1 92 ? 1.824 1.312 9.824 1.00 98.06 92 SER A CA 1
ATOM 791 C C . SER A 1 92 ? 1.634 -0.203 9.807 1.00 98.06 92 SER A C 1
ATOM 793 O O . SER A 1 92 ? 1.739 -0.856 10.848 1.00 98.06 92 SER A O 1
ATOM 795 N N . ILE A 1 93 ? 1.399 -0.757 8.622 1.00 98.50 93 ILE A N 1
ATOM 796 C CA . ILE A 1 93 ? 1.354 -2.192 8.341 1.00 98.50 93 ILE A CA 1
ATOM 797 C C . ILE A 1 93 ? 2.560 -2.515 7.460 1.00 98.50 93 ILE A C 1
ATOM 799 O O . ILE A 1 93 ? 2.544 -2.210 6.270 1.00 98.50 93 ILE A O 1
ATOM 803 N N . HIS A 1 94 ? 3.584 -3.127 8.047 1.00 97.62 94 HIS A N 1
ATOM 804 C CA . HIS A 1 94 ? 4.844 -3.429 7.378 1.00 97.62 94 HIS A CA 1
ATOM 805 C C . HIS A 1 94 ? 4.953 -4.920 7.052 1.00 97.62 94 HIS A C 1
ATOM 807 O O . HIS A 1 94 ? 4.965 -5.766 7.957 1.00 97.62 94 HIS A O 1
ATOM 813 N N . LEU A 1 95 ? 5.053 -5.233 5.762 1.00 95.88 95 LEU A N 1
ATOM 814 C CA . LEU A 1 95 ? 5.262 -6.576 5.236 1.00 95.88 95 LEU A CA 1
ATOM 815 C C . LEU A 1 95 ? 6.688 -6.660 4.698 1.00 95.88 95 LEU A C 1
ATOM 817 O O . LEU A 1 95 ? 7.005 -6.010 3.707 1.00 95.88 95 LEU A O 1
ATOM 821 N N . GLU A 1 96 ? 7.518 -7.494 5.318 1.00 93.06 96 GLU A N 1
ATOM 822 C CA . GLU A 1 96 ? 8.781 -7.919 4.713 1.00 93.06 96 GLU A CA 1
ATOM 823 C C . GLU A 1 96 ? 8.477 -9.088 3.767 1.00 93.06 96 GLU A C 1
ATOM 825 O O . GLU A 1 96 ? 7.826 -10.065 4.158 1.00 93.06 96 GLU A O 1
ATOM 830 N N . LEU A 1 97 ? 8.917 -8.972 2.521 1.00 87.94 97 LEU A N 1
ATOM 831 C CA . LEU A 1 97 ? 8.818 -9.999 1.492 1.00 87.94 97 LEU A CA 1
ATOM 832 C C . LEU A 1 97 ? 10.202 -10.647 1.290 1.00 87.94 97 LEU A C 1
ATOM 834 O O . LEU A 1 97 ? 11.171 -10.330 1.981 1.00 87.94 97 LEU A O 1
ATOM 838 N N . GLU A 1 98 ? 10.300 -11.621 0.387 1.00 84.19 98 GLU A N 1
ATOM 839 C CA . GLU A 1 98 ? 11.593 -12.238 0.068 1.00 84.19 98 GLU A CA 1
ATOM 840 C C . GLU A 1 98 ? 12.559 -11.220 -0.570 1.00 84.19 98 GLU A C 1
ATOM 842 O O . GLU A 1 98 ? 12.147 -10.176 -1.064 1.00 84.19 98 GLU A O 1
ATOM 847 N N . ASP A 1 99 ? 13.862 -11.506 -0.530 1.00 83.44 99 ASP A N 1
ATOM 848 C CA . ASP A 1 99 ? 14.904 -10.703 -1.192 1.00 83.44 99 ASP A CA 1
ATOM 849 C C . ASP A 1 99 ? 14.998 -9.218 -0.780 1.00 83.44 99 ASP A C 1
ATOM 851 O O . ASP A 1 99 ? 15.479 -8.383 -1.547 1.00 83.44 99 ASP A O 1
ATOM 855 N N . TYR A 1 100 ? 14.650 -8.897 0.474 1.00 79.44 100 TYR A N 1
ATOM 856 C CA . TYR A 1 100 ? 14.607 -7.521 1.005 1.00 79.44 100 TYR A CA 1
ATOM 857 C C . TYR A 1 100 ? 13.551 -6.631 0.326 1.00 79.44 100 TYR A C 1
ATOM 859 O O . TYR A 1 100 ? 13.637 -5.397 0.395 1.00 79.44 100 TYR A O 1
ATOM 867 N N . ASP A 1 101 ? 12.565 -7.242 -0.332 1.00 90.56 101 ASP A N 1
ATOM 868 C CA . ASP A 1 101 ? 11.376 -6.538 -0.785 1.00 90.56 101 ASP A CA 1
ATOM 869 C C . ASP A 1 101 ? 10.466 -6.228 0.406 1.00 90.56 101 ASP A C 1
ATOM 871 O O . ASP A 1 101 ? 10.461 -6.919 1.426 1.00 90.56 101 ASP A O 1
ATOM 875 N N . TYR A 1 102 ? 9.680 -5.163 0.291 1.00 95.00 102 TYR A N 1
ATOM 876 C CA . TYR A 1 102 ? 8.763 -4.765 1.348 1.00 95.00 102 TYR A CA 1
ATOM 877 C C . TYR A 1 102 ? 7.562 -4.011 0.798 1.00 95.00 102 TYR A C 1
ATOM 879 O O . TYR A 1 102 ? 7.610 -3.448 -0.300 1.00 95.00 102 TYR A O 1
ATOM 887 N N . GLU A 1 103 ? 6.511 -3.958 1.611 1.00 96.75 103 GLU A N 1
ATOM 888 C CA . GLU A 1 103 ? 5.361 -3.075 1.441 1.00 96.75 103 GLU A CA 1
ATOM 889 C C . GLU A 1 103 ? 4.976 -2.455 2.788 1.00 96.75 103 GLU A C 1
ATOM 891 O O . GLU A 1 103 ? 4.948 -3.138 3.812 1.00 96.75 103 GLU A O 1
ATOM 896 N N . ASP A 1 104 ? 4.642 -1.170 2.772 1.00 97.25 104 ASP A N 1
ATOM 897 C CA . ASP A 1 104 ? 4.267 -0.377 3.936 1.00 97.25 104 ASP A CA 1
ATOM 898 C C . ASP A 1 104 ? 2.968 0.378 3.666 1.00 97.25 104 ASP A C 1
ATOM 900 O O . ASP A 1 104 ? 2.923 1.284 2.831 1.00 97.25 104 ASP A O 1
ATOM 904 N N . TYR A 1 105 ? 1.922 0.015 4.410 1.00 98.44 105 TYR A N 1
ATOM 905 C CA . TYR A 1 105 ? 0.610 0.664 4.373 1.00 98.44 105 TYR A CA 1
ATOM 906 C C . TYR A 1 105 ? 0.379 1.502 5.628 1.00 98.44 105 TYR A C 1
ATOM 908 O O . TYR A 1 105 ? 0.955 1.237 6.685 1.00 98.44 105 TYR A O 1
ATOM 916 N N . GLY A 1 106 ? -0.523 2.473 5.525 1.00 98.00 106 GLY A N 1
ATOM 917 C CA . GLY A 1 106 ? -0.970 3.310 6.632 1.00 98.00 106 GLY A CA 1
ATOM 918 C C . GLY A 1 106 ? -2.428 3.100 6.988 1.00 98.00 106 GLY A C 1
ATOM 919 O O . GLY A 1 106 ? -3.259 2.991 6.092 1.00 98.00 106 GLY A O 1
ATOM 920 N N . VAL A 1 107 ? -2.745 3.097 8.279 1.00 98.56 107 VAL A N 1
ATOM 921 C CA . VAL A 1 107 ? -4.107 3.275 8.791 1.00 98.56 107 VAL A CA 1
ATOM 922 C C . VAL A 1 107 ? -4.166 4.578 9.576 1.00 98.56 107 VAL A C 1
ATOM 924 O O . VAL A 1 107 ? -3.374 4.772 10.500 1.00 98.56 107 VAL A O 1
ATOM 927 N N . GLU A 1 108 ? -5.111 5.439 9.217 1.00 97.69 108 GLU A N 1
ATOM 928 C CA . GLU A 1 108 ? -5.393 6.732 9.843 1.00 97.69 108 GLU A CA 1
ATOM 929 C C . GLU A 1 108 ? -6.711 6.700 10.616 1.00 97.69 108 GLU A C 1
ATOM 931 O O . GLU A 1 108 ? -7.623 5.935 10.295 1.00 97.69 108 GLU A O 1
ATOM 936 N N . ASP A 1 109 ? -6.827 7.568 11.620 1.00 97.25 109 ASP A N 1
ATOM 937 C CA . ASP A 1 109 ? -8.095 7.802 12.310 1.00 97.25 109 ASP A CA 1
ATOM 938 C C . ASP A 1 109 ? -9.186 8.290 11.347 1.00 97.25 109 ASP A C 1
ATOM 940 O O . ASP A 1 109 ? -8.948 9.126 10.470 1.00 97.25 109 ASP A O 1
ATOM 944 N N . GLY A 1 110 ? -10.419 7.844 11.588 1.00 91.56 110 GLY A N 1
ATOM 945 C CA . GLY A 1 110 ? -11.588 8.388 10.917 1.00 91.56 110 GLY A CA 1
ATOM 946 C C . GLY A 1 110 ? -11.820 9.849 11.293 1.00 91.56 110 GLY A C 1
ATOM 947 O O . GLY A 1 110 ? -11.709 10.256 12.453 1.00 91.56 110 GLY A O 1
ATOM 948 N N . LYS A 1 111 ? -12.174 10.669 10.304 1.00 89.94 111 LYS A N 1
ATOM 949 C CA . LYS A 1 111 ? -12.550 12.076 10.522 1.00 89.94 111 LYS A CA 1
ATOM 950 C C . LYS A 1 111 ? -14.004 12.142 10.986 1.00 89.94 111 LYS A C 1
ATOM 952 O O . LYS A 1 111 ? -14.825 11.358 10.527 1.00 89.94 111 LYS A O 1
ATOM 957 N N . ASP A 1 112 ? -14.335 13.064 11.887 1.00 89.44 112 ASP A N 1
ATOM 958 C CA . ASP A 1 112 ? -15.722 13.326 12.312 1.00 89.44 112 ASP A CA 1
ATOM 959 C C . ASP A 1 112 ? -16.508 12.078 12.785 1.00 89.44 112 ASP A C 1
ATOM 961 O O . ASP A 1 112 ? -17.668 11.891 12.427 1.00 89.44 112 ASP A O 1
ATOM 965 N N . ASP A 1 113 ? -15.875 11.225 13.602 1.00 85.19 113 ASP A N 1
ATOM 966 C CA . ASP A 1 113 ? -16.456 9.984 14.166 1.00 85.19 113 ASP A CA 1
ATOM 967 C C . ASP A 1 113 ? -16.794 8.889 13.128 1.00 85.19 113 ASP A C 1
ATOM 969 O O . ASP A 1 113 ? -17.560 7.959 13.400 1.00 85.19 113 ASP A O 1
ATOM 973 N N . THR A 1 114 ? -16.203 8.981 11.933 1.00 95.00 114 THR A N 1
ATOM 974 C CA . THR A 1 114 ? -16.269 7.933 10.904 1.00 95.00 114 THR A CA 1
ATOM 975 C C . THR A 1 114 ? -15.278 6.794 11.172 1.00 95.00 114 THR A C 1
ATOM 977 O O . THR A 1 114 ? -14.530 6.809 12.150 1.00 95.00 114 THR A O 1
ATOM 980 N N . LEU A 1 115 ? -15.311 5.763 10.323 1.00 97.81 115 LEU A N 1
ATOM 981 C CA . LEU A 1 115 ? -14.363 4.653 10.379 1.00 97.81 115 LEU A CA 1
ATOM 982 C C . LEU A 1 115 ? -12.941 5.126 10.060 1.00 97.81 115 LEU A C 1
ATOM 984 O O . LEU A 1 115 ? -12.756 6.072 9.295 1.00 97.81 115 LEU A O 1
ATOM 988 N N . ALA A 1 116 ? -11.954 4.415 10.603 1.00 98.00 116 ALA A N 1
ATOM 989 C CA . ALA A 1 116 ? -10.562 4.547 10.199 1.00 98.00 116 ALA A CA 1
ATOM 990 C C . ALA A 1 116 ? -10.407 4.323 8.685 1.00 98.00 116 ALA A C 1
ATOM 992 O O . ALA A 1 116 ? -11.209 3.629 8.055 1.00 98.00 116 ALA A O 1
ATOM 993 N N . GLU A 1 117 ? -9.356 4.879 8.090 1.00 97.81 117 GLU A N 1
ATOM 994 C CA . GLU A 1 117 ? -9.080 4.713 6.662 1.00 97.81 117 GLU A CA 1
ATOM 995 C C . GLU A 1 117 ? -7.707 4.091 6.428 1.00 97.81 117 GLU A C 1
ATOM 997 O O . GLU A 1 117 ? -6.734 4.417 7.102 1.00 97.81 117 GLU A O 1
ATOM 1002 N N . VAL A 1 118 ? -7.626 3.172 5.464 1.00 98.31 118 VAL A N 1
ATOM 1003 C CA . VAL A 1 118 ? -6.335 2.702 4.954 1.00 98.31 118 VAL A CA 1
ATOM 1004 C C . VAL A 1 118 ? -5.880 3.707 3.907 1.00 98.31 118 VAL A C 1
ATOM 1006 O O . VAL A 1 118 ? -6.572 3.888 2.898 1.00 98.31 118 VAL A O 1
ATOM 1009 N N . SER A 1 119 ? -4.729 4.337 4.122 1.00 97.56 119 SER A N 1
ATOM 1010 C CA . SER A 1 119 ? -4.189 5.322 3.191 1.00 97.56 119 SER A CA 1
ATOM 1011 C C . SER A 1 119 ? -3.989 4.698 1.801 1.00 97.56 119 SER A C 1
ATOM 1013 O O . SER A 1 119 ? -3.494 3.570 1.691 1.00 97.56 119 SER A O 1
ATOM 1015 N N . PRO A 1 120 ? -4.384 5.394 0.718 1.00 97.44 120 PRO A N 1
ATOM 1016 C CA . PRO A 1 120 ? -4.060 4.974 -0.642 1.00 97.44 120 PRO A CA 1
ATOM 1017 C C . PRO A 1 120 ? -2.568 5.148 -0.962 1.00 97.44 120 PRO A C 1
ATOM 1019 O O . PRO A 1 120 ? -2.104 4.641 -1.984 1.00 97.44 120 PRO A O 1
ATOM 1022 N N . GLU A 1 121 ? -1.838 5.885 -0.125 1.00 97.69 121 GLU A N 1
ATOM 1023 C CA . GLU A 1 121 ? -0.407 6.127 -0.238 1.00 97.69 121 GLU A CA 1
ATOM 1024 C C . GLU A 1 121 ? 0.339 4.962 0.411 1.00 97.69 121 GLU A C 1
ATOM 1026 O O . GLU A 1 121 ? 0.088 4.585 1.557 1.00 97.69 121 GLU A O 1
ATOM 1031 N N . THR A 1 122 ? 1.196 4.304 -0.362 1.00 96.88 122 THR A N 1
ATOM 1032 C CA . THR A 1 122 ? 1.875 3.076 0.057 1.00 96.88 122 THR A CA 1
ATOM 1033 C C . THR A 1 122 ? 3.318 3.116 -0.417 1.00 96.88 122 THR A C 1
ATOM 1035 O O . THR A 1 122 ? 3.592 3.439 -1.578 1.00 96.88 122 THR A O 1
ATOM 1038 N N . ALA A 1 123 ? 4.239 2.759 0.474 1.00 96.88 123 ALA A N 1
ATOM 1039 C CA . ALA A 1 123 ? 5.648 2.606 0.143 1.00 96.88 123 ALA A CA 1
ATOM 1040 C C . ALA A 1 123 ? 5.958 1.134 -0.144 1.00 96.88 123 ALA A C 1
ATOM 1042 O O . ALA A 1 123 ? 5.440 0.244 0.525 1.00 96.88 123 ALA A O 1
ATOM 1043 N N . PHE A 1 124 ? 6.794 0.857 -1.139 1.00 96.62 124 PHE A N 1
ATOM 1044 C CA . PHE A 1 124 ? 7.195 -0.509 -1.465 1.00 96.62 124 PHE A CA 1
ATOM 1045 C C . PHE A 1 124 ? 8.544 -0.563 -2.178 1.00 96.62 124 PHE A C 1
ATOM 1047 O O . PHE A 1 124 ? 9.034 0.432 -2.731 1.00 96.62 124 PHE A O 1
ATOM 1054 N N . LYS A 1 125 ? 9.139 -1.756 -2.189 1.00 94.31 125 LYS A N 1
ATOM 1055 C CA . LYS A 1 125 ? 10.297 -2.060 -3.024 1.00 94.31 125 LYS A CA 1
ATOM 1056 C C . LYS A 1 125 ? 9.843 -2.394 -4.445 1.00 94.31 125 LYS A C 1
ATOM 1058 O O . LYS A 1 125 ? 9.219 -3.416 -4.694 1.00 94.31 125 LYS A O 1
ATOM 1063 N N . ASP A 1 126 ? 10.171 -1.520 -5.385 1.00 91.75 126 ASP A N 1
ATOM 1064 C CA . ASP A 1 126 ? 10.115 -1.809 -6.816 1.00 91.75 126 ASP A CA 1
ATOM 1065 C C . ASP A 1 126 ? 11.462 -2.411 -7.264 1.00 91.75 126 ASP A C 1
ATOM 1067 O O . ASP A 1 126 ? 12.488 -2.211 -6.603 1.00 91.75 126 ASP A O 1
ATOM 1071 N N . LEU A 1 127 ? 11.486 -3.093 -8.415 1.00 87.00 127 LEU A N 1
ATOM 1072 C CA . LEU A 1 127 ? 12.590 -3.955 -8.886 1.00 87.00 127 LEU A CA 1
ATOM 1073 C C . LEU A 1 127 ? 14.005 -3.374 -8.694 1.00 87.00 127 LEU A C 1
ATOM 1075 O O . LEU A 1 127 ? 14.956 -4.115 -8.463 1.00 87.00 127 LEU A O 1
ATOM 1079 N N . PHE A 1 128 ? 14.169 -2.050 -8.789 1.00 85.94 128 PHE A N 1
ATOM 1080 C CA . PHE A 1 128 ? 15.466 -1.380 -8.622 1.00 85.94 128 PHE A CA 1
ATOM 1081 C C . PHE A 1 128 ? 15.441 -0.147 -7.715 1.00 85.94 128 PHE A C 1
ATOM 1083 O O . PHE A 1 128 ? 16.454 0.545 -7.591 1.00 85.94 128 PHE A O 1
ATOM 1090 N N . ARG A 1 129 ? 14.305 0.166 -7.089 1.00 90.75 129 ARG A N 1
ATOM 1091 C CA . ARG A 1 129 ? 14.152 1.385 -6.286 1.00 90.75 129 ARG A CA 1
ATOM 1092 C C . ARG A 1 129 ? 13.076 1.225 -5.232 1.00 90.75 129 ARG A C 1
ATOM 1094 O O . ARG A 1 129 ? 12.162 0.435 -5.390 1.00 90.75 129 ARG A O 1
ATOM 1101 N N . ASN A 1 130 ? 13.162 2.031 -4.191 1.00 93.56 130 ASN A N 1
ATOM 1102 C CA . ASN A 1 130 ? 12.026 2.227 -3.303 1.00 93.56 130 ASN A CA 1
ATOM 1103 C C . ASN A 1 130 ? 11.086 3.229 -3.977 1.00 93.56 130 ASN A C 1
ATOM 1105 O O . ASN A 1 130 ? 11.560 4.190 -4.594 1.00 93.56 130 ASN A O 1
ATOM 1109 N N . ALA A 1 131 ? 9.787 2.983 -3.900 1.00 94.88 131 ALA A N 1
ATOM 1110 C CA . ALA A 1 131 ? 8.772 3.865 -4.448 1.00 94.88 131 ALA A CA 1
ATOM 1111 C C . ALA A 1 131 ? 7.705 4.132 -3.392 1.00 94.88 131 ALA A C 1
ATOM 1113 O O . ALA A 1 131 ? 7.357 3.245 -2.616 1.00 94.88 131 ALA A O 1
ATOM 1114 N N . GLU A 1 132 ? 7.184 5.348 -3.401 1.00 96.31 132 GLU A N 1
ATOM 1115 C CA . GLU A 1 132 ? 6.017 5.747 -2.632 1.00 96.31 132 GLU A CA 1
ATOM 1116 C C . GLU A 1 132 ? 4.988 6.263 -3.632 1.00 96.31 132 GLU A C 1
ATOM 1118 O O . GLU A 1 132 ? 5.305 7.089 -4.492 1.00 96.31 132 GLU A O 1
ATOM 1123 N N . VAL A 1 133 ? 3.800 5.666 -3.617 1.00 96.69 133 VAL A N 1
ATOM 1124 C CA . VAL A 1 133 ? 2.787 5.894 -4.648 1.00 96.69 133 VAL A CA 1
ATOM 1125 C C . VAL A 1 133 ? 1.403 5.940 -4.047 1.00 96.69 133 VAL A C 1
ATOM 1127 O O . VAL A 1 133 ? 1.101 5.211 -3.103 1.00 96.69 133 VAL A O 1
ATOM 1130 N N . ASN A 1 134 ? 0.515 6.680 -4.696 1.00 97.69 134 ASN A N 1
ATOM 1131 C CA . ASN A 1 134 ? -0.904 6.403 -4.582 1.00 97.69 134 ASN A CA 1
ATOM 1132 C C . ASN A 1 134 ? -1.237 5.166 -5.432 1.00 97.69 134 ASN A C 1
ATOM 1134 O O . ASN A 1 134 ? -1.164 5.200 -6.663 1.00 97.69 134 ASN A O 1
ATOM 1138 N N . ILE A 1 135 ? -1.620 4.056 -4.803 1.00 97.06 135 ILE A N 1
ATOM 1139 C CA . ILE A 1 135 ? -1.826 2.788 -5.521 1.00 97.06 135 ILE A CA 1
ATOM 1140 C C . ILE A 1 135 ? -3.020 2.827 -6.488 1.00 97.06 135 ILE A C 1
ATOM 1142 O O . ILE A 1 135 ? -3.103 1.984 -7.384 1.00 97.06 135 ILE A O 1
ATOM 1146 N N . PHE A 1 136 ? -3.940 3.788 -6.361 1.00 96.88 136 PHE A N 1
ATOM 1147 C CA . PHE A 1 136 ? -5.100 3.924 -7.246 1.00 96.88 136 PHE A CA 1
ATOM 1148 C C . PHE A 1 136 ? -4.834 4.851 -8.435 1.00 96.88 136 PHE A C 1
ATOM 1150 O O . PHE A 1 136 ? -5.222 4.502 -9.550 1.00 96.88 136 PHE A O 1
ATOM 1157 N N . THR A 1 137 ? -4.151 5.984 -8.232 1.00 96.75 137 THR A N 1
ATOM 1158 C CA . THR A 1 137 ? -3.812 6.924 -9.323 1.00 96.75 137 THR A CA 1
ATOM 1159 C C . THR A 1 137 ? -2.484 6.597 -10.006 1.00 96.75 137 THR A C 1
ATOM 1161 O O . THR A 1 137 ? -2.276 6.984 -11.153 1.00 96.75 137 THR A O 1
ATOM 1164 N N . VAL A 1 138 ? -1.620 5.814 -9.348 1.00 92.69 138 VAL A N 1
ATOM 1165 C CA . VAL A 1 138 ? -0.253 5.467 -9.785 1.00 92.69 138 VAL A CA 1
ATOM 1166 C C . VAL A 1 138 ? 0.690 6.684 -9.810 1.00 92.69 138 VAL A C 1
ATOM 1168 O O . VAL A 1 138 ? 1.787 6.619 -10.361 1.00 92.69 138 VAL A O 1
ATOM 1171 N N . GLU A 1 139 ? 0.286 7.791 -9.190 1.00 93.44 139 GLU A N 1
ATOM 1172 C CA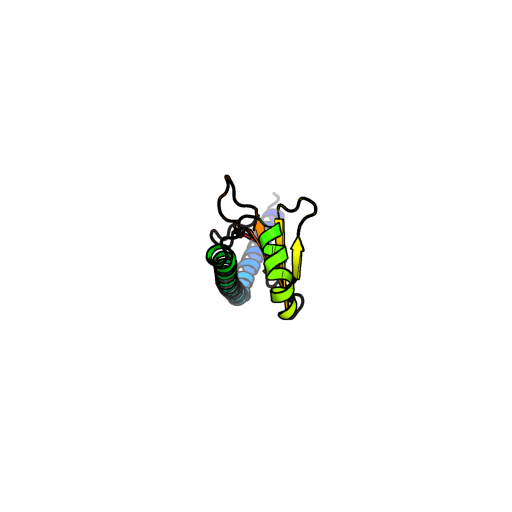 . GLU A 1 139 ? 1.129 8.972 -9.007 1.00 93.44 139 GLU A CA 1
ATOM 1173 C C . GLU A 1 139 ? 2.169 8.705 -7.909 1.00 93.44 139 GLU A C 1
ATOM 1175 O O . GLU A 1 139 ? 1.849 8.124 -6.871 1.00 93.44 139 GLU A O 1
ATOM 1180 N N . GLU A 1 140 ? 3.420 9.088 -8.171 1.00 90.38 140 GLU A N 1
ATOM 1181 C CA . GLU A 1 140 ? 4.528 9.023 -7.206 1.00 90.38 140 GLU A CA 1
ATOM 1182 C C . GLU A 1 140 ? 4.542 10.272 -6.319 1.00 90.38 140 GLU A C 1
ATOM 1184 O O . GLU A 1 140 ? 4.216 11.362 -6.802 1.00 90.38 140 GLU A O 1
ATOM 1189 N N . LEU A 1 141 ? 4.917 10.090 -5.048 1.00 86.81 141 LEU A N 1
ATOM 1190 C CA . LEU A 1 141 ? 4.952 11.124 -4.004 1.00 86.81 141 LEU A CA 1
ATOM 1191 C C . LEU A 1 141 ? 6.351 11.729 -3.806 1.00 86.81 141 LEU A C 1
ATOM 1193 O O . LEU A 1 141 ? 7.356 10.995 -3.961 1.00 86.81 141 LEU A O 1
#

Sequence (141 aa):
MNQTTDEERRELAARRKQIIDENAKKFAPLLDYMAQHRKETLELMRRRHAYYTQLITDAEIKTAEEFYERYREHFLMYGIKLKLSDNKKWCSIHLELEDYDYEDYGVEDGKDDTLAEVSPETAFKDLFRNAEVNIFTVEEL

pLDDT: mean 93.8, std 8.05, range [45.5, 98.69]

Secondary structure (DSSP, 8-state):
--HHHHHHHHHHHHHHHHHHHHHHHHHHHHHHHHHHHHHHHHHHHHHHHHHHHHHHHHTT--SHHHHHHHHHHHHHHTTPEEEE-TTSSEEEEEEE-GGG-EEEEEEEPPGGG---EE-SEEEEEETTEEEEEETTT--B-